Protein AF-A0A8I1I6Q1-F1 (afdb_monomer_lite)

pLDDT: mean 85.91, std 10.99, range [46.91, 94.44]

Secondary structure (DSSP, 8-state):
--SS--HHHHHHHHHHHHHHHHH-TT---EEEEESS--EEEEETTEEEEEEEHHHHHHS---

Foldseek 3Di:
DPLDDDPVNVVVLVVVVVVVCVVDVVDQAAEDEHQCDFDWDADPNHIYTYYYPVCVVPPDDD

Sequence (62 aa):
MAWELNNFSKEREIRTLLSLAKVDNNVTDFCIVTWQQEETIHQDNVTINVIPLYKFLLAEQR

Structure (mmCIF, N/CA/C/O backbone):
data_AF-A0A8I1I6Q1-F1
#
_entry.id   AF-A0A8I1I6Q1-F1
#
loop_
_atom_site.group_PDB
_atom_site.id
_atom_site.type_symbol
_atom_site.label_atom_id
_atom_site.label_alt_id
_atom_site.label_comp_id
_atom_site.label_asym_id
_atom_site.label_entity_id
_atom_site.label_seq_id
_atom_site.pdbx_PDB_ins_code
_atom_site.Cartn_x
_atom_site.Cartn_y
_atom_site.Cartn_z
_atom_site.occupancy
_atom_site.B_iso_or_equiv
_atom_site.auth_seq_id
_atom_site.auth_comp_id
_atom_site.auth_asym_id
_atom_site.auth_atom_id
_atom_site.pdbx_PDB_model_num
ATOM 1 N N . MET A 1 1 ? 12.761 -7.011 7.835 1.00 46.91 1 MET A N 1
ATOM 2 C CA . MET A 1 1 ? 11.307 -6.877 8.055 1.00 46.91 1 MET A CA 1
ATOM 3 C C . MET A 1 1 ? 11.019 -5.389 8.172 1.00 46.91 1 MET A C 1
ATOM 5 O O . MET A 1 1 ? 11.453 -4.796 9.151 1.00 46.91 1 MET A O 1
ATOM 9 N N . ALA A 1 2 ? 10.455 -4.755 7.143 1.00 51.56 2 ALA A N 1
ATOM 10 C CA . ALA A 1 2 ? 10.232 -3.309 7.151 1.00 51.56 2 ALA A CA 1
ATOM 11 C C . ALA A 1 2 ? 8.994 -2.995 8.003 1.00 51.56 2 ALA A C 1
ATOM 13 O O . ALA A 1 2 ? 7.876 -2.991 7.510 1.00 51.56 2 ALA A O 1
ATOM 14 N N . TRP A 1 3 ? 9.205 -2.798 9.305 1.00 62.41 3 TRP A N 1
ATOM 15 C CA . TRP A 1 3 ? 8.187 -2.234 10.200 1.00 62.41 3 TRP A CA 1
ATOM 16 C C . TRP A 1 3 ? 7.914 -0.750 9.882 1.00 62.41 3 TRP A C 1
ATOM 18 O O . TRP A 1 3 ? 6.836 -0.243 10.184 1.00 62.41 3 TRP A O 1
ATOM 28 N N . GLU A 1 4 ? 8.861 -0.097 9.197 1.00 68.12 4 GLU A N 1
ATOM 29 C CA . GLU A 1 4 ? 8.781 1.263 8.661 1.00 68.12 4 GLU A CA 1
ATOM 30 C C . GLU A 1 4 ? 9.340 1.328 7.230 1.00 68.12 4 GLU A C 1
ATOM 32 O O . GLU A 1 4 ? 10.331 0.674 6.874 1.00 68.12 4 GLU A O 1
ATOM 37 N N . LEU A 1 5 ? 8.710 2.164 6.411 1.00 79.19 5 LEU A N 1
ATOM 38 C CA . LEU A 1 5 ? 9.161 2.584 5.096 1.00 79.19 5 LEU A CA 1
ATOM 39 C C . LEU A 1 5 ? 10.132 3.762 5.270 1.00 79.19 5 LEU A C 1
ATOM 41 O O . LEU A 1 5 ? 9.725 4.920 5.364 1.00 79.19 5 LEU A O 1
ATOM 45 N N . ASN A 1 6 ? 11.426 3.457 5.352 1.00 79.94 6 ASN A N 1
ATOM 46 C CA . ASN A 1 6 ? 12.495 4.454 5.353 1.00 79.94 6 ASN A CA 1
ATOM 47 C C . ASN A 1 6 ? 13.001 4.692 3.922 1.00 79.94 6 ASN A C 1
ATOM 49 O O . ASN A 1 6 ? 12.672 3.933 3.017 1.00 79.94 6 ASN A O 1
ATOM 53 N N . ASN A 1 7 ? 13.824 5.720 3.697 1.00 76.31 7 ASN A N 1
ATOM 54 C CA . ASN A 1 7 ? 14.267 6.091 2.343 1.00 76.31 7 ASN A CA 1
ATOM 55 C C . ASN A 1 7 ? 14.920 4.931 1.568 1.00 76.31 7 ASN A C 1
ATOM 57 O O . ASN A 1 7 ? 14.716 4.805 0.364 1.00 76.31 7 ASN A O 1
ATOM 61 N N . PHE A 1 8 ? 15.657 4.053 2.255 1.00 76.00 8 PHE A N 1
ATOM 62 C CA . PHE A 1 8 ? 16.326 2.918 1.621 1.00 76.00 8 PHE A CA 1
ATOM 63 C C . PHE A 1 8 ? 15.352 1.791 1.248 1.00 76.00 8 PHE A C 1
ATOM 65 O O . PHE A 1 8 ? 15.447 1.225 0.158 1.00 76.00 8 PHE A O 1
ATOM 72 N N . SER A 1 9 ? 14.398 1.456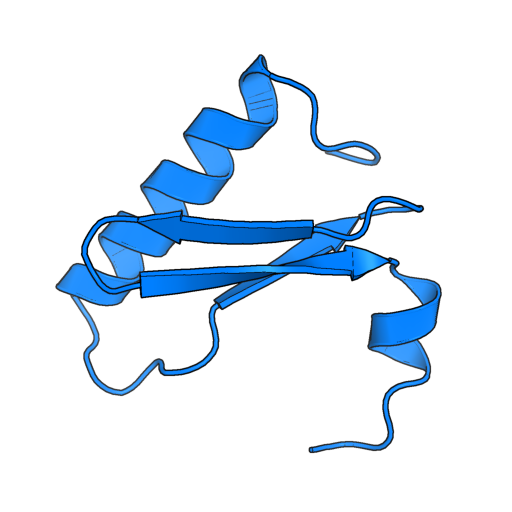 2.126 1.00 80.44 9 SER A N 1
ATOM 73 C CA . SER A 1 9 ? 13.374 0.453 1.812 1.00 80.44 9 SER A CA 1
ATOM 74 C C . SER A 1 9 ? 12.360 0.984 0.801 1.00 80.44 9 SER A C 1
ATOM 76 O O . SER A 1 9 ? 12.025 0.265 -0.137 1.00 80.44 9 SER A O 1
ATOM 78 N N . LYS A 1 10 ? 11.955 2.254 0.918 1.00 83.69 10 LYS A N 1
ATOM 79 C CA . LYS A 1 10 ? 10.964 2.918 0.062 1.00 83.69 10 LYS A CA 1
ATOM 80 C C . LYS A 1 10 ? 11.268 2.739 -1.418 1.00 83.69 10 LYS A C 1
ATOM 82 O O . LYS A 1 10 ? 10.433 2.218 -2.150 1.00 83.69 10 LYS A O 1
ATOM 87 N N . GLU A 1 11 ? 12.473 3.096 -1.858 1.00 87.12 11 GLU A N 1
ATOM 88 C CA . GLU A 1 11 ? 12.811 2.978 -3.277 1.00 87.12 11 GLU A CA 1
ATOM 89 C C . GLU A 1 11 ? 12.806 1.530 -3.776 1.00 87.12 11 GLU A C 1
ATOM 91 O O . GLU A 1 11 ? 12.424 1.269 -4.916 1.00 87.12 11 GLU A O 1
ATOM 96 N N . ARG A 1 12 ? 13.252 0.573 -2.953 1.00 88.25 12 ARG A N 1
ATOM 97 C CA . ARG A 1 12 ? 13.279 -0.842 -3.340 1.00 88.25 12 ARG A CA 1
ATOM 98 C C . ARG A 1 12 ? 11.866 -1.413 -3.464 1.00 88.25 12 ARG A C 1
ATOM 100 O O . ARG A 1 12 ? 11.581 -2.081 -4.458 1.00 88.25 12 ARG A O 1
ATOM 107 N N . GLU A 1 13 ? 11.003 -1.150 -2.484 1.00 87.69 13 GLU A N 1
ATOM 108 C CA . GLU A 1 13 ? 9.616 -1.630 -2.500 1.00 87.69 13 GLU A CA 1
ATOM 109 C C . GLU A 1 13 ? 8.850 -1.012 -3.684 1.00 87.69 13 GLU A C 1
ATOM 111 O O . GLU A 1 13 ? 8.238 -1.737 -4.466 1.00 87.69 13 GLU A O 1
ATOM 116 N N . ILE A 1 14 ? 8.985 0.304 -3.908 1.00 90.62 14 ILE A N 1
ATOM 117 C CA . I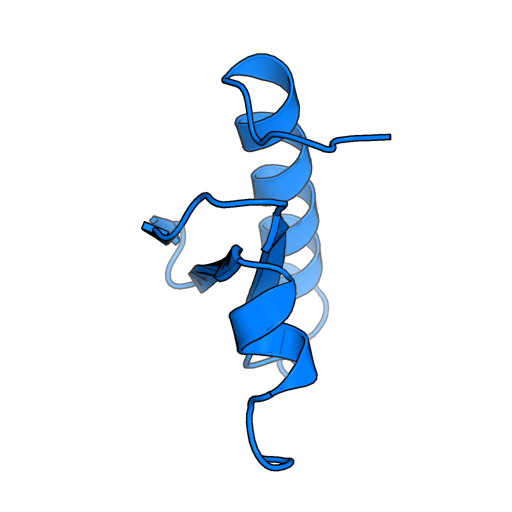LE A 1 14 ? 8.364 0.992 -5.053 1.00 90.62 14 ILE A CA 1
ATOM 118 C C . ILE A 1 14 ? 8.854 0.402 -6.380 1.00 90.62 14 ILE A C 1
ATOM 120 O O . ILE A 1 14 ? 8.036 0.043 -7.224 1.00 90.62 14 ILE A O 1
ATOM 124 N N . ARG A 1 15 ? 10.174 0.242 -6.570 1.00 91.62 15 ARG A N 1
ATOM 125 C CA . ARG A 1 15 ? 10.730 -0.338 -7.809 1.00 91.62 15 ARG A CA 1
ATOM 126 C C . ARG A 1 15 ? 10.172 -1.731 -8.098 1.00 91.62 15 ARG A C 1
ATOM 128 O O . ARG A 1 15 ? 9.914 -2.052 -9.256 1.00 91.62 15 ARG A O 1
ATOM 135 N N . THR A 1 16 ? 9.961 -2.535 -7.061 1.00 90.88 16 THR A N 1
ATOM 136 C CA . THR A 1 16 ? 9.399 -3.884 -7.196 1.00 90.88 16 THR A CA 1
ATOM 137 C C . THR A 1 16 ? 7.947 -3.834 -7.674 1.00 90.88 16 THR A C 1
ATOM 139 O O . THR A 1 16 ? 7.599 -4.519 -8.634 1.00 90.88 16 THR A O 1
ATOM 142 N N . LEU A 1 17 ? 7.116 -2.974 -7.076 1.00 92.44 17 LEU A N 1
ATOM 143 C CA . LEU A 1 17 ? 5.711 -2.815 -7.470 1.00 92.44 17 LEU A CA 1
ATOM 144 C C . LEU A 1 17 ? 5.568 -2.236 -8.883 1.00 92.44 17 LEU A C 1
ATOM 146 O O . LEU A 1 17 ? 4.771 -2.734 -9.672 1.00 92.44 17 LEU A O 1
ATOM 150 N N . LEU A 1 18 ? 6.399 -1.255 -9.246 1.00 91.19 18 LEU A N 1
ATOM 151 C CA . LEU A 1 18 ? 6.444 -0.718 -10.609 1.00 91.19 18 LEU A CA 1
ATOM 152 C C . LEU A 1 18 ? 6.858 -1.778 -11.634 1.00 91.19 18 LEU A C 1
ATOM 154 O O . LEU A 1 18 ? 6.345 -1.790 -12.751 1.00 91.19 18 LEU A O 1
ATOM 158 N N . SER A 1 19 ? 7.783 -2.671 -11.273 1.00 92.69 19 SER A N 1
ATOM 159 C CA . SER A 1 19 ? 8.158 -3.789 -12.139 1.00 92.69 19 SER A CA 1
ATOM 160 C C . SER A 1 19 ? 7.000 -4.767 -12.329 1.00 92.69 19 SER A C 1
ATOM 162 O O . SER A 1 19 ? 6.815 -5.254 -13.439 1.00 92.69 19 SER A O 1
ATOM 164 N N . LEU A 1 20 ? 6.222 -5.045 -11.278 1.00 91.06 20 LEU A N 1
ATOM 165 C CA . LEU A 1 20 ? 5.042 -5.908 -11.364 1.00 91.06 20 LEU A CA 1
ATOM 166 C C . LEU A 1 20 ? 3.970 -5.291 -12.275 1.00 91.06 20 LEU A C 1
ATOM 168 O O . LEU A 1 20 ? 3.475 -5.965 -13.173 1.00 91.06 20 LEU A O 1
ATOM 172 N N . ALA A 1 21 ? 3.692 -3.995 -12.108 1.00 90.56 21 ALA A N 1
ATOM 173 C CA . ALA A 1 21 ? 2.721 -3.255 -12.917 1.00 90.56 21 ALA A CA 1
ATOM 174 C C . ALA A 1 21 ? 3.033 -3.271 -14.421 1.00 90.56 21 ALA A C 1
ATOM 176 O O . ALA A 1 21 ? 2.132 -3.195 -15.246 1.00 90.56 21 ALA A O 1
ATOM 177 N N . LYS A 1 22 ? 4.317 -3.373 -14.790 1.00 89.62 22 LYS A N 1
ATOM 178 C CA . LYS A 1 22 ? 4.759 -3.460 -16.193 1.00 89.62 22 LYS A CA 1
ATOM 179 C C . LYS A 1 22 ? 4.584 -4.857 -16.795 1.00 89.62 22 LYS A C 1
ATOM 181 O O . LYS A 1 22 ? 4.620 -4.989 -18.015 1.00 89.62 22 LYS A O 1
ATOM 186 N N . VAL A 1 23 ? 4.457 -5.887 -15.959 1.00 92.25 23 VAL A N 1
ATOM 187 C CA . VAL A 1 23 ? 4.373 -7.293 -16.382 1.00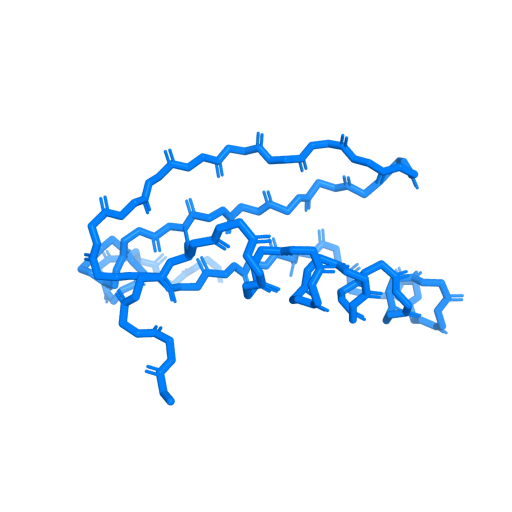 92.25 23 VAL A CA 1
ATOM 188 C C . VAL A 1 23 ? 2.930 -7.791 -16.379 1.00 92.25 23 VAL A C 1
ATOM 190 O O . VAL A 1 23 ? 2.557 -8.542 -17.277 1.00 92.25 23 VAL A O 1
ATOM 193 N N . ASP A 1 24 ? 2.118 -7.368 -15.409 1.00 88.81 24 ASP A N 1
ATOM 194 C CA . ASP A 1 24 ? 0.725 -7.793 -15.278 1.00 88.81 24 ASP A CA 1
ATOM 195 C C . ASP A 1 24 ? -0.227 -6.594 -15.223 1.00 88.81 24 ASP A C 1
ATOM 197 O O . ASP A 1 24 ? -0.333 -5.896 -14.215 1.00 88.81 24 ASP A O 1
ATOM 201 N N . ASN A 1 25 ? -0.960 -6.393 -16.319 1.00 85.50 25 ASN A N 1
ATOM 202 C CA . ASN A 1 25 ? -1.945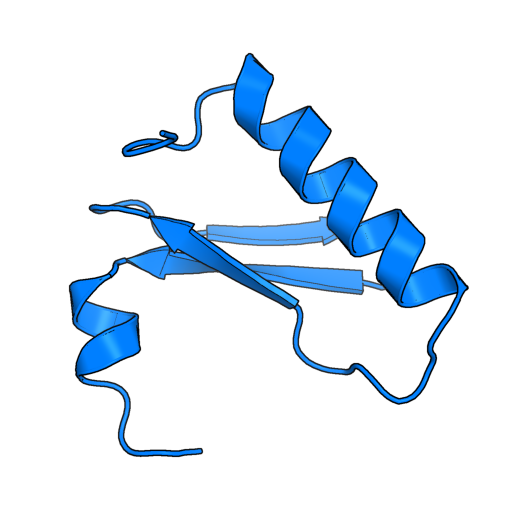 -5.319 -16.445 1.00 85.50 25 ASN A CA 1
ATOM 203 C C . ASN A 1 25 ? -3.257 -5.607 -15.692 1.00 85.50 25 ASN A C 1
ATOM 205 O O . ASN A 1 25 ? -4.122 -4.735 -15.649 1.00 85.50 25 ASN A O 1
ATOM 209 N N . ASN A 1 26 ? -3.443 -6.811 -15.135 1.00 88.81 26 ASN A N 1
ATOM 210 C CA . ASN A 1 26 ? -4.643 -7.141 -14.360 1.00 88.81 26 ASN A CA 1
ATOM 211 C C . ASN A 1 26 ? -4.542 -6.679 -12.902 1.00 88.81 26 ASN A C 1
ATOM 213 O O . ASN A 1 26 ? -5.553 -6.646 -12.202 1.00 88.81 26 ASN A O 1
ATOM 217 N N . VAL A 1 27 ? -3.341 -6.327 -12.432 1.00 86.44 27 VAL A N 1
ATOM 218 C CA . VAL A 1 27 ? -3.139 -5.805 -11.079 1.00 86.44 27 VAL A CA 1
ATOM 219 C C . VAL A 1 27 ? -3.379 -4.299 -11.088 1.00 86.44 27 VAL A C 1
ATOM 221 O O . VAL A 1 27 ? -2.577 -3.528 -11.611 1.00 86.44 27 VAL A O 1
ATOM 224 N N . THR A 1 28 ? -4.490 -3.877 -10.492 1.00 83.50 28 THR A N 1
ATOM 225 C CA . THR A 1 28 ? -4.905 -2.467 -10.425 1.00 83.50 28 THR A CA 1
ATOM 226 C C . THR A 1 28 ? -4.576 -1.798 -9.095 1.00 83.50 28 THR A C 1
ATOM 228 O O . THR A 1 28 ? -4.500 -0.573 -9.024 1.00 83.50 28 THR A O 1
ATOM 231 N N . ASP A 1 29 ? -4.348 -2.593 -8.049 1.00 88.56 29 ASP A N 1
ATOM 232 C CA . ASP A 1 29 ? -4.227 -2.121 -6.674 1.00 88.56 29 ASP A CA 1
ATOM 233 C C . ASP A 1 29 ? -2.854 -2.466 -6.095 1.00 88.56 29 ASP A C 1
ATOM 235 O O . ASP A 1 29 ? -2.580 -3.598 -5.695 1.00 88.56 29 ASP A O 1
ATOM 239 N N . PHE A 1 30 ? -1.984 -1.459 -6.018 1.00 93.50 30 PHE A N 1
ATOM 240 C CA . PHE A 1 30 ? -0.666 -1.587 -5.405 1.00 93.50 30 PHE A CA 1
ATOM 241 C C . PHE A 1 30 ? -0.687 -0.998 -4.002 1.00 93.50 30 PHE A C 1
ATOM 243 O O . PHE A 1 30 ? -1.085 0.151 -3.794 1.00 93.50 30 PHE A O 1
ATOM 250 N N . CYS A 1 31 ? -0.234 -1.779 -3.026 1.00 92.44 31 CYS A N 1
ATOM 251 C CA . CYS A 1 31 ? -0.277 -1.386 -1.629 1.00 92.44 31 CYS A CA 1
ATOM 252 C C . CYS A 1 31 ? 0.985 -1.810 -0.873 1.00 92.44 31 CYS A C 1
ATOM 254 O O . CYS A 1 31 ? 1.497 -2.911 -1.067 1.00 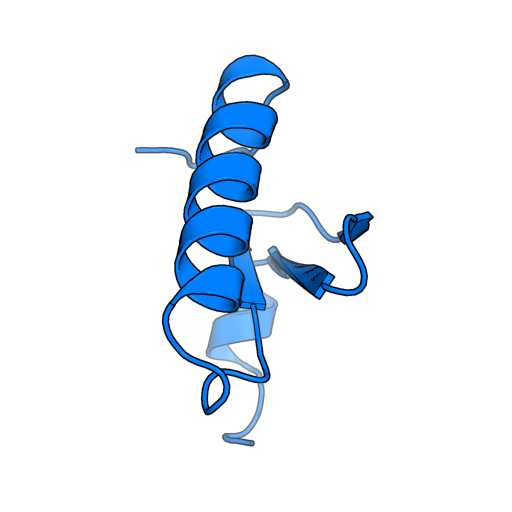92.44 31 CYS A O 1
ATOM 256 N N . ILE A 1 32 ? 1.463 -0.932 0.010 1.00 92.50 32 ILE A N 1
ATOM 257 C CA . ILE A 1 32 ? 2.509 -1.220 0.990 1.00 92.50 32 ILE A CA 1
ATOM 258 C C . ILE A 1 32 ? 1.896 -1.068 2.378 1.00 92.50 32 ILE A C 1
ATOM 260 O O . ILE A 1 32 ? 1.484 0.022 2.769 1.00 92.50 32 ILE A O 1
ATOM 264 N N . VAL A 1 33 ? 1.864 -2.154 3.144 1.00 91.31 33 VAL A N 1
ATOM 265 C CA . VAL A 1 33 ? 1.367 -2.126 4.522 1.00 91.31 33 VAL A CA 1
ATOM 266 C C . VAL A 1 33 ? 2.522 -1.809 5.472 1.00 91.31 33 VAL A C 1
ATOM 268 O O . VAL A 1 33 ? 3.545 -2.491 5.461 1.00 91.31 33 VAL A O 1
ATOM 271 N N . THR A 1 34 ? 2.367 -0.774 6.296 1.00 91.38 34 THR A N 1
ATOM 272 C CA . THR A 1 34 ? 3.366 -0.326 7.285 1.00 91.38 34 THR A CA 1
ATOM 273 C C . THR A 1 34 ? 2.764 -0.288 8.686 1.00 91.38 34 THR A C 1
ATOM 275 O O . THR A 1 34 ? 1.565 -0.481 8.843 1.00 91.38 34 THR A O 1
ATOM 278 N N . TRP A 1 35 ? 3.552 -0.030 9.734 1.00 89.50 35 TRP A N 1
ATOM 279 C CA . TRP A 1 35 ? 2.987 0.076 11.084 1.00 89.50 35 TRP A CA 1
ATOM 280 C C . TRP A 1 35 ? 2.025 1.268 11.233 1.00 89.50 35 TRP A C 1
ATOM 282 O O . TRP A 1 35 ? 0.878 1.093 11.648 1.00 89.50 35 TRP A O 1
ATOM 292 N N . GLN A 1 36 ? 2.476 2.471 10.866 1.00 88.56 36 GLN A N 1
ATOM 293 C CA . GLN A 1 36 ? 1.738 3.723 11.090 1.00 88.56 36 GLN A CA 1
ATOM 294 C C . GLN A 1 36 ? 1.725 4.685 9.898 1.00 88.56 36 GLN A C 1
ATOM 296 O O . GLN A 1 36 ? 0.978 5.659 9.935 1.00 88.56 36 GLN A O 1
ATOM 301 N N . GLN A 1 37 ? 2.536 4.457 8.864 1.00 91.94 37 GLN A N 1
ATOM 302 C CA . GLN A 1 37 ? 2.672 5.414 7.769 1.00 91.94 37 GLN A CA 1
ATOM 303 C C . GLN A 1 37 ? 1.506 5.301 6.792 1.00 91.94 37 GLN A C 1
ATOM 305 O O . GLN A 1 37 ? 1.031 4.208 6.474 1.00 91.94 37 GLN A O 1
ATOM 310 N N . GLU A 1 38 ? 1.090 6.457 6.294 1.00 93.31 38 GLU A N 1
ATOM 311 C CA . GLU A 1 38 ? 0.021 6.594 5.321 1.00 93.31 38 GLU A CA 1
ATOM 312 C C . GLU A 1 38 ? 0.431 7.621 4.273 1.00 93.31 38 GLU A C 1
ATOM 314 O O . GLU A 1 38 ? 0.766 8.759 4.602 1.00 93.31 38 GLU A O 1
ATOM 319 N N . GLU A 1 39 ? 0.468 7.196 3.016 1.00 93.69 39 GLU A N 1
ATOM 320 C CA . GLU A 1 39 ? 0.929 8.007 1.892 1.00 93.69 39 GLU A CA 1
ATOM 321 C C . GLU A 1 39 ? 0.367 7.434 0.588 1.00 93.69 39 GLU A C 1
ATOM 323 O O . GLU A 1 39 ? 0.242 6.219 0.438 1.00 93.69 39 GLU A O 1
ATOM 328 N N . THR A 1 40 ? 0.091 8.294 -0.388 1.00 93.62 40 THR A N 1
ATOM 329 C CA . THR A 1 40 ? -0.180 7.871 -1.765 1.00 93.62 40 THR A CA 1
ATOM 330 C C . THR A 1 40 ? 0.988 8.289 -2.645 1.00 93.62 40 THR A C 1
ATOM 332 O O . THR A 1 40 ? 1.360 9.461 -2.686 1.00 93.62 40 THR A O 1
ATOM 335 N N . ILE A 1 41 ? 1.574 7.323 -3.346 1.00 92.38 41 ILE A N 1
ATOM 336 C CA . ILE A 1 41 ? 2.720 7.524 -4.231 1.00 92.38 41 ILE A CA 1
ATOM 337 C C . ILE A 1 41 ? 2.239 7.363 -5.672 1.00 92.38 41 ILE A C 1
ATOM 339 O O . ILE A 1 41 ? 1.672 6.330 -6.026 1.00 92.38 41 ILE A O 1
ATOM 343 N N . HIS A 1 42 ? 2.503 8.364 -6.510 1.00 92.56 42 HIS A N 1
ATOM 344 C CA . HIS A 1 42 ? 2.212 8.323 -7.943 1.00 92.56 42 HIS A CA 1
ATOM 345 C C . HIS A 1 42 ? 3.520 8.283 -8.734 1.00 92.56 42 HIS A C 1
ATOM 347 O O . HIS A 1 42 ? 4.330 9.206 -8.636 1.00 92.56 42 HIS A O 1
ATOM 353 N N . GLN A 1 43 ? 3.734 7.225 -9.519 1.00 89.81 43 GLN A N 1
ATOM 354 C CA . GLN A 1 43 ? 4.939 7.068 -10.336 1.00 89.81 43 GLN A CA 1
ATOM 355 C C . GLN A 1 43 ? 4.664 6.185 -11.557 1.00 89.81 43 GLN A C 1
ATOM 357 O O . GLN A 1 43 ? 3.983 5.177 -11.436 1.00 89.81 43 GLN A O 1
ATOM 362 N N . ASP A 1 44 ? 5.185 6.547 -12.734 1.00 86.06 44 ASP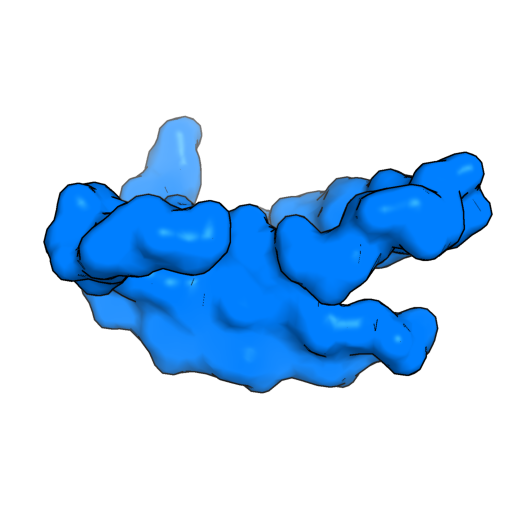 A N 1
ATOM 363 C CA . ASP A 1 44 ? 5.015 5.796 -13.995 1.00 86.06 44 ASP A CA 1
ATOM 364 C C . ASP A 1 44 ? 3.550 5.405 -14.309 1.00 86.06 44 ASP A C 1
ATOM 366 O O . ASP A 1 44 ? 3.284 4.310 -14.797 1.00 86.06 44 ASP A O 1
ATOM 370 N N . ASN A 1 45 ? 2.586 6.292 -14.020 1.00 87.06 45 ASN A N 1
ATOM 371 C CA . ASN A 1 45 ? 1.139 6.041 -14.158 1.00 87.06 45 ASN A CA 1
ATOM 372 C C . ASN A 1 45 ? 0.581 4.930 -13.236 1.00 87.06 45 ASN A C 1
ATOM 374 O O . ASN A 1 45 ? -0.555 4.492 -13.401 1.00 87.06 45 ASN A O 1
ATOM 378 N N . VAL A 1 46 ? 1.361 4.505 -12.242 1.00 90.31 46 VAL A N 1
ATOM 379 C CA . VAL A 1 46 ? 0.974 3.573 -11.182 1.00 90.31 46 VAL A CA 1
ATOM 380 C C . VAL A 1 46 ? 0.714 4.363 -9.902 1.00 90.31 46 VAL A C 1
ATOM 382 O O . VAL A 1 46 ? 1.466 5.275 -9.548 1.00 90.31 46 VAL A O 1
ATOM 385 N N . THR A 1 47 ? -0.356 4.003 -9.195 1.00 93.25 47 THR A N 1
ATOM 386 C CA . THR A 1 47 ? -0.656 4.533 -7.860 1.00 93.25 47 THR A CA 1
ATOM 387 C C . THR A 1 47 ? -0.387 3.452 -6.825 1.00 93.25 47 THR A C 1
ATOM 389 O O . THR A 1 47 ? -0.947 2.363 -6.914 1.00 93.25 47 THR A O 1
ATOM 392 N N . ILE A 1 48 ? 0.469 3.755 -5.849 1.00 94.25 48 ILE A N 1
ATOM 393 C CA . ILE A 1 48 ? 0.819 2.862 -4.744 1.00 94.25 48 ILE A CA 1
ATOM 394 C C . ILE A 1 48 ? 0.315 3.483 -3.444 1.00 94.25 48 ILE A C 1
ATOM 396 O O . ILE A 1 48 ? 0.686 4.605 -3.097 1.00 94.25 48 ILE A O 1
ATOM 400 N N . ASN A 1 49 ? -0.503 2.737 -2.707 1.00 94.44 49 ASN A N 1
ATOM 401 C CA . ASN A 1 49 ? -1.044 3.162 -1.422 1.00 94.44 49 ASN A CA 1
ATOM 402 C C . ASN A 1 49 ? -0.209 2.590 -0.277 1.00 94.44 49 ASN A C 1
ATOM 404 O O . ASN A 1 49 ? -0.211 1.384 -0.033 1.00 94.44 49 ASN A O 1
ATOM 408 N N . VAL A 1 50 ? 0.484 3.455 0.451 1.00 93.62 50 VAL A N 1
ATOM 409 C CA . VAL A 1 50 ? 1.091 3.102 1.731 1.00 93.62 50 VAL A CA 1
ATOM 410 C C . VAL A 1 50 ? 0.010 3.239 2.791 1.00 93.62 50 VAL A C 1
ATOM 412 O O . VAL A 1 50 ? -0.531 4.329 2.969 1.00 93.62 50 VAL A O 1
ATOM 415 N N . ILE A 1 51 ? -0.329 2.148 3.472 1.00 93.56 51 ILE A N 1
ATOM 416 C CA . ILE A 1 51 ? -1.379 2.148 4.492 1.00 93.56 51 ILE A CA 1
ATOM 417 C C . ILE A 1 51 ? -0.873 1.566 5.813 1.00 93.56 51 ILE A C 1
ATOM 419 O O . ILE A 1 51 ? -0.076 0.622 5.816 1.00 93.56 51 ILE A O 1
ATOM 423 N N . PRO A 1 52 ? -1.367 2.068 6.951 1.00 93.44 52 PRO A N 1
ATOM 424 C CA . PRO A 1 52 ? -1.120 1.448 8.240 1.00 93.44 52 PRO A CA 1
ATOM 425 C C . PRO A 1 52 ? -1.754 0.056 8.332 1.00 93.44 52 PRO A C 1
ATOM 427 O O . PRO A 1 52 ? -2.866 -0.171 7.850 1.00 93.44 52 PRO A O 1
ATOM 430 N N . LEU A 1 53 ? -1.097 -0.851 9.051 1.00 92.12 53 LEU A N 1
ATOM 431 C CA . LEU A 1 53 ? -1.523 -2.234 9.251 1.00 92.12 53 LEU A CA 1
ATOM 432 C C . LEU A 1 53 ? -2.923 -2.309 9.850 1.00 92.12 53 LEU A C 1
ATOM 434 O O . LEU A 1 53 ? -3.746 -3.090 9.385 1.00 92.12 53 LEU A O 1
ATOM 438 N N . TYR A 1 54 ? -3.219 -1.473 10.846 1.00 91.81 54 TYR A N 1
ATOM 439 C CA . TYR A 1 54 ? -4.543 -1.464 11.461 1.00 91.81 54 TYR A CA 1
ATOM 440 C C . TYR A 1 54 ? -5.632 -1.059 10.457 1.00 91.81 54 TYR A C 1
ATOM 442 O O . TYR A 1 54 ? -6.705 -1.650 10.473 1.00 91.81 54 TYR A O 1
ATOM 450 N N . LYS A 1 55 ? -5.359 -0.113 9.543 1.00 91.88 55 LYS A N 1
ATOM 451 C CA . LYS A 1 55 ? -6.308 0.267 8.485 1.00 91.88 55 LYS A CA 1
ATOM 452 C C . LYS A 1 55 ? -6.481 -0.848 7.466 1.00 91.88 55 LYS A C 1
ATOM 454 O O . LYS A 1 55 ? -7.599 -1.085 7.038 1.00 91.88 55 LYS A O 1
ATOM 459 N N . PHE A 1 56 ? -5.401 -1.541 7.109 1.00 90.75 56 PHE A N 1
ATOM 460 C CA . PHE A 1 56 ? -5.471 -2.687 6.204 1.00 90.75 56 PHE A CA 1
ATOM 461 C C . PHE A 1 56 ? -6.322 -3.824 6.779 1.00 90.75 56 PHE A C 1
ATOM 463 O O . PHE A 1 56 ? -7.183 -4.354 6.091 1.00 90.75 56 PHE A O 1
ATOM 470 N N . LEU A 1 57 ? -6.108 -4.173 8.051 1.00 91.00 57 LEU A N 1
ATOM 471 C CA . LEU A 1 57 ? -6.829 -5.264 8.714 1.00 91.00 57 LEU A CA 1
ATOM 472 C C . LEU A 1 57 ? -8.298 -4.930 9.001 1.00 91.00 57 LEU A C 1
ATOM 474 O O . LEU A 1 57 ? -9.122 -5.837 9.058 1.00 91.00 57 LEU A O 1
ATOM 478 N N . LEU A 1 58 ? -8.608 -3.650 9.224 1.00 91.50 58 LEU A N 1
ATOM 479 C CA . LEU A 1 58 ? -9.961 -3.175 9.527 1.00 91.50 58 LEU A CA 1
ATOM 480 C C . LEU A 1 58 ? -10.725 -2.683 8.295 1.00 91.50 58 LEU A C 1
ATOM 482 O O . LEU A 1 58 ? -11.900 -2.345 8.421 1.00 91.50 58 LEU A O 1
ATOM 486 N N . ALA A 1 59 ? -10.087 -2.610 7.126 1.00 83.62 59 ALA A N 1
ATOM 487 C CA . ALA A 1 59 ? -10.795 -2.328 5.890 1.00 83.62 59 ALA A CA 1
ATOM 488 C C . ALA A 1 59 ? -11.778 -3.480 5.638 1.00 83.62 59 ALA A C 1
ATOM 490 O O . ALA A 1 59 ? -11.357 -4.619 5.429 1.00 83.62 59 ALA A O 1
ATOM 491 N N . GLU A 1 60 ? -13.085 -3.194 5.700 1.00 68.19 60 GLU A N 1
ATOM 492 C CA . GLU A 1 60 ? -14.109 -4.134 5.239 1.00 68.19 60 GLU A CA 1
ATOM 493 C C . GLU A 1 60 ? -13.732 -4.588 3.829 1.00 68.19 60 GLU A C 1
ATOM 495 O O . GLU A 1 60 ? -13.334 -3.764 3.002 1.00 68.19 60 GLU A O 1
ATOM 500 N N . GLN A 1 61 ? -13.767 -5.905 3.606 1.00 56.91 61 GLN A N 1
ATOM 501 C CA . GLN A 1 61 ? -13.242 -6.528 2.395 1.00 56.91 61 GLN A CA 1
ATOM 502 C C . GLN A 1 61 ? -13.814 -5.828 1.158 1.00 56.91 61 GLN A C 1
ATOM 504 O O . GLN A 1 61 ? -15.023 -5.861 0.935 1.00 56.91 61 GLN A O 1
ATOM 509 N N . ARG A 1 62 ? -12.933 -5.137 0.426 1.00 54.25 62 ARG A N 1
ATOM 510 C CA . ARG A 1 62 ? -13.238 -4.526 -0.869 1.00 54.25 62 ARG A CA 1
ATOM 511 C C . ARG A 1 62 ? -13.547 -5.593 -1.907 1.00 54.25 62 ARG A C 1
ATOM 513 O O . ARG A 1 62 ? -12.866 -6.643 -1.871 1.00 54.25 62 ARG A O 1
#

Radius of gyration: 11.81 Å; chains: 1; bounding box: 30×16×28 Å